Protein AF-A0A3C1SSA0-F1 (afdb_monomer_lite)

Sequence (76 aa):
MTAFQRKRIFYQGGFFILFVFAPVFDLLRFDLIEGHLIVFGRPWTLGLDDYLAGRIDNTAMALNILLRAIAPALLL

Secondary structure (DSSP, 8-state):
--HHHHHHHHHHHHHHHHHHHTTTTTSEEEETTTTEEEETTEEE--SHHHHHTTSS-HHHHHHHHIIIIIHHHHH-

Foldseek 3Di:
DDPVVVVVCVVVVVVVVCVVCCVVQQCWDADPVVGAIGHRNRTQDLCVVCVVVVVDDPVSSVVSCCVRPPVVVVVD

Structure (mmCIF, N/CA/C/O backbone):
data_AF-A0A3C1SSA0-F1
#
_entry.id   AF-A0A3C1SSA0-F1
#
loop_
_atom_site.group_PDB
_atom_site.id
_atom_site.type_symbol
_atom_site.label_atom_id
_atom_site.label_alt_id
_atom_site.label_comp_id
_atom_site.label_asym_id
_atom_site.label_entity_id
_atom_site.label_seq_id
_atom_site.pdbx_PDB_ins_code
_atom_site.Cartn_x
_atom_site.Cartn_y
_atom_site.Cartn_z
_atom_site.occupancy
_atom_site.B_iso_or_equiv
_atom_site.auth_seq_id
_atom_site.auth_comp_id
_atom_site.auth_asym_id
_atom_site.auth_atom_id
_atom_site.pdbx_PDB_model_num
ATOM 1 N N . MET A 1 1 ? -16.766 2.125 31.423 1.00 66.62 1 MET A N 1
ATOM 2 C CA . MET A 1 1 ? -15.672 2.151 30.423 1.00 66.62 1 MET A CA 1
ATOM 3 C C . MET A 1 1 ? -14.993 3.503 30.503 1.00 66.62 1 MET A C 1
ATOM 5 O O . MET A 1 1 ? -15.692 4.509 30.505 1.00 66.62 1 MET A O 1
ATOM 9 N N . THR A 1 2 ? -13.667 3.550 30.599 1.00 91.81 2 THR A N 1
ATOM 10 C CA . THR A 1 2 ? -12.943 4.830 30.573 1.00 91.81 2 THR A CA 1
ATOM 11 C C . THR A 1 2 ? -12.971 5.428 29.164 1.00 91.81 2 THR A C 1
ATOM 13 O O . THR A 1 2 ? -13.117 4.707 28.171 1.00 91.81 2 THR A O 1
ATOM 16 N N . ALA A 1 3 ? -12.790 6.747 29.045 1.00 91.06 3 ALA A N 1
ATOM 17 C CA . ALA A 1 3 ? -12.679 7.405 27.741 1.00 91.06 3 ALA A CA 1
ATOM 18 C C . ALA A 1 3 ? -11.561 6.788 26.872 1.00 91.06 3 ALA A C 1
ATOM 20 O O . ALA A 1 3 ? -11.711 6.663 25.657 1.00 91.06 3 ALA A O 1
ATOM 21 N N . PHE A 1 4 ? -10.474 6.328 27.502 1.00 93.31 4 PHE A N 1
ATOM 22 C CA . PHE A 1 4 ? -9.368 5.636 26.840 1.00 93.31 4 PHE A CA 1
ATOM 23 C C . PHE A 1 4 ? -9.776 4.267 26.270 1.00 93.31 4 PHE A C 1
ATOM 25 O O . PHE A 1 4 ? -9.490 3.969 25.111 1.00 93.31 4 PHE A O 1
ATOM 32 N N . GLN A 1 5 ? -10.517 3.459 27.036 1.00 93.38 5 GLN A N 1
ATOM 33 C CA . GLN A 1 5 ? -11.041 2.171 26.561 1.00 93.38 5 GLN A CA 1
ATOM 34 C C . GLN A 1 5 ? -11.991 2.339 25.368 1.00 93.38 5 GLN A C 1
ATOM 36 O O . GLN A 1 5 ? -11.922 1.565 24.415 1.00 93.38 5 GLN A O 1
ATOM 41 N N . ARG A 1 6 ? -12.842 3.374 25.383 1.00 93.38 6 ARG A N 1
ATOM 42 C CA . ARG A 1 6 ? -13.765 3.664 24.274 1.00 93.38 6 ARG A CA 1
ATOM 43 C C . ARG A 1 6 ? -13.019 4.018 22.985 1.00 93.38 6 ARG A C 1
ATOM 45 O O . ARG A 1 6 ? -13.357 3.489 21.930 1.00 93.38 6 ARG A O 1
ATOM 52 N N . LYS A 1 7 ? -11.982 4.861 23.073 1.00 95.44 7 LYS A N 1
ATOM 53 C CA . LYS A 1 7 ? -11.117 5.187 21.926 1.00 95.44 7 LYS A CA 1
ATOM 54 C C . LYS A 1 7 ? -10.426 3.941 21.373 1.00 95.44 7 LYS A C 1
ATOM 56 O O . LYS A 1 7 ? -10.409 3.747 20.165 1.00 95.44 7 LYS A O 1
ATOM 61 N N . ARG A 1 8 ? -9.904 3.075 22.249 1.00 95.31 8 ARG A N 1
ATOM 62 C CA . ARG A 1 8 ? -9.229 1.836 21.840 1.00 95.31 8 ARG A CA 1
ATOM 63 C C . ARG A 1 8 ? -10.135 0.938 21.002 1.00 95.31 8 ARG A C 1
ATOM 65 O O . ARG A 1 8 ? -9.729 0.517 19.926 1.00 95.31 8 ARG A O 1
ATOM 72 N N . ILE A 1 9 ? -11.352 0.685 21.481 1.00 96.50 9 ILE A N 1
ATOM 73 C CA . ILE A 1 9 ? -12.325 -0.151 20.766 1.00 96.50 9 ILE A CA 1
ATOM 74 C C . ILE A 1 9 ? -12.683 0.478 19.421 1.00 96.50 9 ILE A C 1
ATOM 76 O O . ILE A 1 9 ? -12.747 -0.230 18.423 1.00 96.50 9 ILE A O 1
ATOM 80 N N . PHE A 1 10 ? -12.861 1.800 19.379 1.00 97.31 10 PHE A N 1
ATOM 81 C CA . PHE A 1 10 ? -13.165 2.502 18.137 1.00 97.31 10 PHE A CA 1
ATOM 82 C C . PHE A 1 10 ? -12.055 2.338 17.091 1.00 97.31 10 PHE A C 1
ATOM 84 O O . PHE A 1 10 ? -12.343 1.959 15.962 1.00 97.31 10 PHE A O 1
ATOM 91 N N . TYR A 1 11 ? -10.789 2.548 17.464 1.00 96.88 11 TYR A N 1
ATOM 92 C CA . TYR A 1 11 ? -9.668 2.384 16.533 1.00 96.88 11 TYR A CA 1
ATOM 93 C C . TYR A 1 11 ? -9.464 0.933 16.098 1.00 96.88 11 TYR A C 1
ATOM 95 O O . TYR A 1 11 ? -9.242 0.681 14.919 1.00 96.88 11 TYR A O 1
ATOM 103 N N . GLN A 1 12 ? -9.564 -0.025 17.022 1.00 96.94 12 GLN A N 1
ATOM 104 C CA . GLN A 1 12 ? -9.417 -1.445 16.692 1.00 96.94 12 GLN A CA 1
ATOM 105 C C . GLN A 1 12 ? -10.547 -1.920 15.774 1.00 96.94 12 GLN A C 1
ATOM 107 O O . GLN A 1 12 ? -10.283 -2.514 14.734 1.00 96.94 12 GLN A O 1
ATOM 112 N N . GLY A 1 13 ? -11.798 -1.616 16.126 1.00 98.19 13 GLY A N 1
ATOM 113 C CA . GLY A 1 13 ? -12.958 -1.955 15.306 1.00 98.19 13 GLY A CA 1
ATOM 114 C C . GLY A 1 13 ? -12.911 -1.271 13.943 1.00 98.19 13 GLY A C 1
ATOM 115 O O . GLY A 1 13 ? -13.103 -1.929 12.928 1.00 98.19 13 GLY A O 1
ATOM 116 N N . GLY A 1 14 ? -12.573 0.020 13.908 1.00 97.56 14 GLY A N 1
ATOM 117 C CA . GLY A 1 14 ? -12.388 0.775 12.671 1.00 97.56 14 GLY A CA 1
ATOM 118 C C . GLY A 1 14 ? -11.306 0.174 11.775 1.00 97.56 14 GLY A C 1
ATOM 119 O O . GLY A 1 14 ? -11.544 -0.000 10.586 1.00 97.56 14 GLY A O 1
ATOM 120 N N . PHE A 1 15 ? -10.161 -0.219 12.340 1.00 97.19 15 PHE A N 1
ATOM 121 C CA . PHE A 1 15 ? -9.103 -0.910 11.602 1.00 97.19 15 PHE A CA 1
ATOM 122 C C . PHE A 1 15 ? -9.601 -2.218 10.981 1.00 97.19 15 PHE A C 1
ATOM 124 O O . PHE A 1 15 ? -9.414 -2.426 9.788 1.00 97.19 15 PHE A O 1
ATOM 131 N N . PHE A 1 16 ? -10.270 -3.080 11.754 1.00 97.62 16 PHE A N 1
ATOM 132 C CA . PHE A 1 16 ? -10.771 -4.354 11.228 1.00 97.62 16 PHE A CA 1
ATOM 133 C C . PHE A 1 16 ? -11.854 -4.166 10.168 1.00 97.62 16 PHE A C 1
ATOM 135 O O . PHE A 1 16 ? -11.827 -4.857 9.155 1.00 97.62 16 PHE A O 1
ATOM 142 N N . ILE A 1 17 ? -12.774 -3.218 10.367 1.00 97.31 17 ILE A N 1
ATOM 143 C CA . ILE A 1 17 ? -13.787 -2.867 9.366 1.00 97.31 17 ILE A CA 1
ATOM 144 C C . ILE A 1 17 ? -13.092 -2.413 8.079 1.00 97.31 17 ILE A C 1
ATOM 146 O O . ILE A 1 17 ? -13.340 -2.988 7.023 1.00 97.31 17 ILE A O 1
ATOM 150 N N . LEU A 1 18 ? -12.176 -1.444 8.163 1.00 96.62 18 LEU A N 1
ATOM 151 C CA . LEU A 1 18 ? -11.427 -0.964 7.000 1.00 96.62 18 LEU A CA 1
ATOM 152 C C . LEU A 1 18 ? -10.660 -2.093 6.315 1.00 96.62 18 LEU A C 1
ATOM 154 O O . LEU A 1 18 ? -10.709 -2.188 5.099 1.00 96.62 18 LEU A 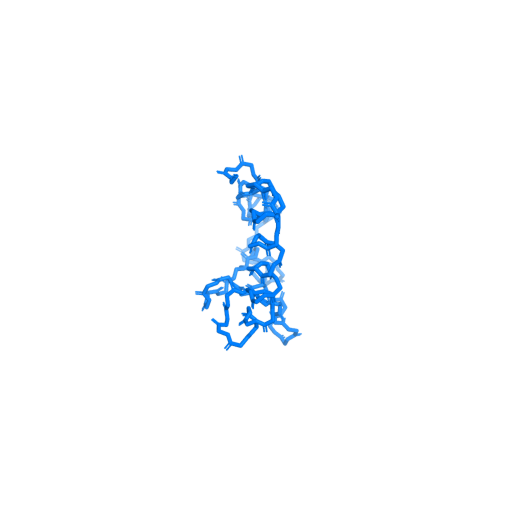O 1
ATOM 158 N N . PHE A 1 19 ? -10.002 -2.969 7.071 1.00 95.75 19 PHE A N 1
ATOM 159 C CA . PHE A 1 19 ? -9.218 -4.073 6.525 1.00 95.75 19 PHE A CA 1
ATOM 160 C C . PHE A 1 19 ? -10.081 -5.109 5.792 1.00 95.75 19 PHE A C 1
ATOM 162 O O . PHE A 1 19 ? -9.741 -5.517 4.687 1.00 95.75 19 PHE A O 1
ATOM 169 N N . VAL A 1 20 ? -11.218 -5.508 6.370 1.00 96.81 20 VAL A N 1
ATOM 170 C CA . VAL A 1 20 ? -12.151 -6.459 5.740 1.00 96.81 20 VAL A CA 1
ATOM 171 C C . VAL A 1 20 ? -12.748 -5.880 4.457 1.00 96.81 20 VAL A C 1
ATOM 173 O O . VAL A 1 20 ? -12.892 -6.590 3.464 1.00 96.81 20 VAL A O 1
ATOM 176 N N . PHE A 1 21 ? -13.073 -4.587 4.459 1.00 97.19 21 PHE A N 1
ATOM 177 C CA . PHE A 1 21 ? -13.664 -3.912 3.305 1.00 97.19 21 PHE A CA 1
ATOM 178 C C . PHE A 1 21 ? -12.636 -3.383 2.294 1.00 97.19 21 PHE A C 1
ATOM 180 O O . PHE A 1 21 ? -13.010 -3.074 1.162 1.00 97.19 21 PHE A O 1
ATOM 187 N N . ALA A 1 22 ? -11.353 -3.312 2.654 1.00 96.69 22 ALA A N 1
ATOM 188 C CA . ALA A 1 22 ? -10.293 -2.793 1.797 1.00 96.69 22 ALA A CA 1
ATOM 189 C C . ALA A 1 22 ? -10.218 -3.465 0.417 1.00 96.69 22 ALA A C 1
ATOM 191 O O . ALA A 1 22 ? -10.191 -2.725 -0.566 1.00 96.69 22 ALA A O 1
ATOM 192 N N . PRO A 1 23 ? -10.231 -4.807 0.286 1.00 94.19 23 PRO A N 1
ATOM 193 C CA . PRO A 1 23 ? -10.205 -5.438 -1.030 1.00 94.19 23 PRO A CA 1
ATOM 194 C C . PRO A 1 23 ? -11.532 -5.315 -1.788 1.00 94.19 23 PRO A C 1
ATOM 196 O O . PRO A 1 23 ? -11.519 -5.310 -3.011 1.00 94.19 23 PRO A O 1
ATOM 199 N N . VAL A 1 24 ? -12.667 -5.200 -1.088 1.00 95.88 24 VAL A N 1
ATOM 200 C CA . VAL A 1 24 ? -14.003 -5.117 -1.709 1.00 95.88 24 VAL A CA 1
ATOM 201 C C . VAL A 1 24 ? -14.205 -3.781 -2.424 1.00 95.88 24 VAL A C 1
ATOM 203 O O . VAL A 1 24 ? -14.823 -3.738 -3.482 1.00 95.88 24 VAL A O 1
ATOM 206 N N . PHE A 1 25 ? -13.683 -2.697 -1.849 1.00 96.38 25 PHE A N 1
ATOM 207 C CA . PHE A 1 25 ? -13.787 -1.345 -2.408 1.00 96.38 25 PHE A CA 1
ATOM 208 C C . PHE A 1 25 ? -12.480 -0.846 -3.034 1.00 96.38 25 PHE A C 1
ATOM 210 O O . PHE A 1 25 ? -12.304 0.361 -3.187 1.00 96.38 25 PHE A O 1
ATOM 217 N N . ASP A 1 26 ? -11.539 -1.746 -3.335 1.00 95.31 26 ASP A N 1
ATOM 218 C CA . ASP A 1 26 ? -10.227 -1.402 -3.895 1.00 95.31 26 ASP A CA 1
ATOM 219 C C . ASP A 1 26 ? -9.450 -0.337 -3.082 1.00 95.31 26 ASP A C 1
ATOM 221 O O . ASP A 1 26 ? -8.641 0.415 -3.624 1.00 95.31 26 ASP A O 1
ATOM 225 N N . LEU A 1 27 ? -9.668 -0.244 -1.764 1.00 95.69 27 LEU A N 1
ATOM 226 C CA . LEU A 1 27 ? -8.978 0.740 -0.918 1.00 95.69 27 LEU A CA 1
ATOM 227 C C . LEU A 1 27 ? -7.492 0.407 -0.800 1.00 95.69 27 LEU A C 1
ATOM 229 O O . LEU A 1 27 ? -6.647 1.293 -0.907 1.00 95.69 27 LEU A O 1
ATOM 233 N N . LEU A 1 28 ? -7.196 -0.871 -0.565 1.00 95.75 28 LEU A N 1
ATOM 234 C CA . LEU A 1 28 ? -5.844 -1.395 -0.455 1.00 95.75 28 LEU A CA 1
ATOM 235 C C . LEU A 1 28 ? -5.864 -2.900 -0.738 1.00 95.75 28 LEU A C 1
ATOM 237 O O . LEU A 1 28 ? -6.304 -3.682 0.107 1.00 95.75 28 LEU A O 1
ATOM 241 N N . ARG A 1 29 ? -5.391 -3.317 -1.916 1.00 94.81 29 ARG A N 1
ATOM 242 C CA . ARG A 1 29 ? -5.200 -4.741 -2.244 1.00 94.81 29 ARG A CA 1
ATOM 243 C C . ARG A 1 29 ? -3.982 -4.953 -3.121 1.00 94.81 29 ARG A C 1
ATOM 245 O O . ARG A 1 29 ? -3.627 -4.076 -3.894 1.00 94.81 29 ARG A O 1
ATOM 252 N N . PHE A 1 30 ? -3.365 -6.123 -3.029 1.00 94.06 30 PHE A N 1
ATOM 253 C CA . PHE A 1 30 ? -2.347 -6.538 -3.989 1.00 94.06 30 PHE A CA 1
ATOM 254 C C . PHE A 1 30 ? -3.008 -7.343 -5.108 1.00 94.06 30 PHE A C 1
ATOM 256 O O . PHE A 1 30 ? -3.737 -8.296 -4.825 1.00 94.06 30 PHE A O 1
ATOM 263 N N . ASP A 1 31 ? -2.775 -6.951 -6.357 1.00 92.56 31 ASP A N 1
ATOM 264 C CA . ASP A 1 31 ? -3.228 -7.700 -7.520 1.00 92.56 31 ASP A CA 1
ATOM 265 C C . ASP A 1 31 ? -2.190 -8.770 -7.880 1.00 92.56 31 ASP A C 1
ATOM 267 O O . ASP A 1 31 ? -1.050 -8.468 -8.232 1.00 92.56 31 ASP A O 1
ATOM 271 N N . LEU A 1 32 ? -2.578 -10.039 -7.751 1.00 90.81 32 LEU A N 1
ATOM 272 C CA . LEU A 1 32 ? -1.697 -11.178 -8.022 1.00 90.81 32 LEU A CA 1
ATOM 273 C C . LEU A 1 32 ? -1.507 -11.441 -9.521 1.00 90.81 32 LEU A C 1
ATOM 275 O O . LEU A 1 32 ? -0.561 -12.134 -9.884 1.00 90.81 32 LEU A O 1
ATOM 279 N N . ILE A 1 33 ? -2.401 -10.933 -10.373 1.00 91.62 33 ILE A N 1
ATOM 280 C CA . ILE A 1 33 ? -2.341 -11.128 -11.823 1.00 91.62 33 ILE A CA 1
ATOM 281 C C . ILE A 1 33 ? -1.405 -10.084 -12.427 1.00 91.62 33 ILE A C 1
ATOM 283 O O . ILE A 1 33 ? -0.491 -10.428 -13.171 1.00 91.62 33 ILE A O 1
ATOM 287 N N . GLU A 1 34 ? -1.617 -8.816 -12.077 1.00 89.12 34 GLU A N 1
ATOM 288 C CA . GLU A 1 34 ? -0.854 -7.692 -12.630 1.00 89.12 34 GLU A CA 1
ATOM 289 C C . GLU A 1 34 ? 0.373 -7.314 -11.780 1.00 89.12 34 GLU A C 1
ATOM 291 O O . GLU A 1 34 ? 1.157 -6.450 -12.167 1.00 89.12 34 GLU A O 1
ATOM 296 N N . GLY A 1 35 ? 0.559 -7.947 -10.618 1.00 89.81 35 GLY A N 1
ATOM 297 C CA . GLY A 1 35 ? 1.783 -7.854 -9.818 1.00 89.81 35 GLY A CA 1
ATOM 298 C C . GLY A 1 35 ? 2.023 -6.501 -9.144 1.00 89.81 35 GLY A C 1
ATOM 299 O O . GLY A 1 35 ? 3.170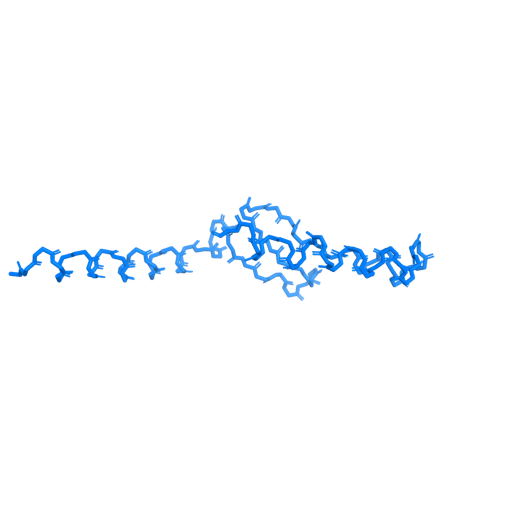 -6.159 -8.855 1.00 89.81 35 GLY A O 1
ATOM 300 N N . HIS A 1 36 ? 0.975 -5.720 -8.881 1.00 92.25 36 HIS A N 1
ATOM 301 C CA . HIS A 1 36 ? 1.097 -4.404 -8.258 1.00 92.25 36 HIS A CA 1
ATOM 302 C C . HIS A 1 36 ? 0.062 -4.166 -7.158 1.00 92.25 36 HIS A C 1
ATOM 304 O O . HIS A 1 36 ? -0.925 -4.883 -7.008 1.00 92.25 36 HIS A O 1
ATOM 310 N N . LEU A 1 37 ? 0.308 -3.134 -6.354 1.00 94.19 37 LEU A N 1
ATOM 311 C CA . LEU A 1 37 ? -0.604 -2.716 -5.298 1.00 94.19 37 LEU A CA 1
ATOM 312 C C . LEU A 1 37 ? -1.671 -1.787 -5.879 1.00 94.19 37 LEU A C 1
ATOM 314 O O . LEU A 1 37 ? -1.354 -0.897 -6.654 1.00 94.19 37 LEU A O 1
ATOM 318 N N . ILE A 1 38 ? -2.919 -1.943 -5.471 1.00 95.06 38 ILE A N 1
ATOM 319 C CA . ILE A 1 38 ? -3.998 -0.994 -5.730 1.00 95.06 38 ILE A CA 1
ATOM 320 C C . ILE A 1 38 ? -4.206 -0.172 -4.465 1.00 95.06 38 ILE A C 1
ATOM 322 O O . ILE A 1 38 ? -4.384 -0.730 -3.380 1.00 95.06 38 ILE A O 1
ATOM 326 N N . VAL A 1 39 ? -4.188 1.149 -4.617 1.00 95.38 39 VAL A N 1
ATOM 327 C CA . VAL A 1 39 ? -4.415 2.119 -3.544 1.00 95.38 39 VAL A CA 1
ATOM 328 C C . VAL A 1 39 ? -5.538 3.049 -3.990 1.00 95.38 39 VAL A C 1
ATOM 330 O O . VAL A 1 39 ? -5.407 3.742 -4.998 1.00 95.38 39 VAL A O 1
ATOM 333 N N . PHE A 1 40 ? -6.659 3.045 -3.267 1.00 95.69 40 PHE A N 1
ATOM 334 C CA . PHE A 1 40 ? -7.870 3.808 -3.607 1.00 95.69 40 PHE A CA 1
ATOM 335 C C . PHE A 1 40 ? -8.327 3.634 -5.072 1.00 95.69 40 PHE A C 1
ATOM 337 O O . PHE A 1 40 ? -8.603 4.607 -5.776 1.00 95.69 40 PHE A O 1
ATOM 344 N N . GLY A 1 41 ? -8.364 2.391 -5.556 1.00 94.62 41 GLY A N 1
ATOM 345 C CA . GLY A 1 41 ? -8.783 2.045 -6.918 1.00 94.62 41 GLY A CA 1
ATOM 346 C C . GLY A 1 41 ? -7.780 2.423 -8.008 1.00 94.62 41 GLY A C 1
ATOM 347 O O . GLY A 1 41 ? -8.095 2.317 -9.193 1.00 94.62 41 GLY A O 1
ATOM 348 N N . ARG A 1 42 ? -6.580 2.891 -7.644 1.00 95.06 42 ARG A N 1
ATOM 349 C CA . ARG A 1 42 ? -5.521 3.247 -8.593 1.00 95.06 42 ARG A CA 1
ATOM 350 C C . ARG A 1 42 ? -4.362 2.254 -8.512 1.00 95.06 42 ARG A C 1
ATOM 352 O O . ARG A 1 42 ? -3.939 1.927 -7.402 1.00 95.06 42 ARG A O 1
ATOM 359 N N . PRO A 1 43 ? -3.812 1.821 -9.658 1.00 94.88 43 PRO A N 1
ATOM 360 C CA . PRO A 1 43 ? -2.612 1.003 -9.674 1.00 94.88 43 PRO A CA 1
ATOM 361 C C . PRO A 1 43 ? -1.425 1.822 -9.155 1.00 94.88 43 PRO A C 1
ATOM 363 O O . PRO A 1 43 ? -1.108 2.901 -9.660 1.00 94.88 43 PRO A O 1
ATOM 366 N N . TRP A 1 44 ? -0.765 1.300 -8.132 1.00 94.88 44 TRP A N 1
ATOM 367 C CA . TRP A 1 44 ? 0.455 1.827 -7.545 1.00 94.88 44 TRP A CA 1
ATOM 368 C C . TRP A 1 44 ? 1.633 0.977 -8.019 1.00 94.88 44 TRP A C 1
ATOM 370 O O . TRP A 1 44 ? 1.932 -0.083 -7.463 1.00 94.88 44 TRP A O 1
ATOM 380 N N . THR A 1 45 ? 2.308 1.441 -9.072 1.00 94.19 45 THR A N 1
ATOM 381 C CA . THR A 1 45 ? 3.398 0.703 -9.721 1.00 94.19 45 THR A CA 1
ATOM 382 C C . THR A 1 45 ? 4.756 1.361 -9.489 1.00 94.19 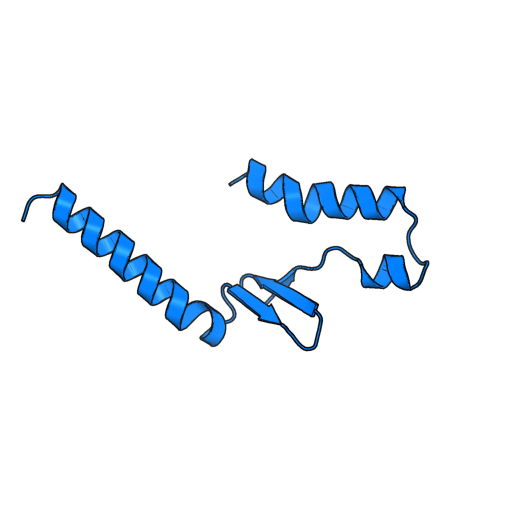45 THR A C 1
ATOM 384 O O . THR A 1 45 ? 4.902 2.588 -9.481 1.00 94.19 45 THR A O 1
ATOM 387 N N . LEU A 1 46 ? 5.793 0.529 -9.368 1.00 92.94 46 LEU A N 1
ATOM 388 C CA . LEU A 1 46 ? 7.186 0.982 -9.275 1.00 92.94 46 LEU A CA 1
ATOM 389 C C . LEU A 1 46 ? 7.821 1.260 -10.649 1.00 92.94 46 LEU A C 1
ATOM 391 O O . LEU A 1 46 ? 8.971 1.677 -10.711 1.00 92.94 46 LEU A O 1
ATOM 395 N N . GLY A 1 47 ? 7.096 1.034 -11.750 1.00 92.56 47 GLY A N 1
ATOM 396 C CA . GLY A 1 47 ? 7.648 1.131 -13.107 1.00 92.56 47 GLY A CA 1
ATOM 397 C C . GLY A 1 47 ? 8.555 -0.045 -13.489 1.00 92.56 47 GLY A C 1
ATOM 398 O O . GLY A 1 47 ? 9.401 0.097 -14.368 1.00 92.56 47 GLY A O 1
ATOM 399 N N . LEU A 1 48 ? 8.394 -1.202 -12.833 1.00 91.69 48 LEU A N 1
ATOM 400 C CA . LEU A 1 48 ? 9.197 -2.393 -13.118 1.00 91.69 48 LEU A CA 1
ATOM 401 C C . LEU A 1 48 ? 9.002 -2.881 -14.561 1.00 91.69 48 LEU A C 1
ATOM 403 O O . LEU A 1 48 ? 9.966 -3.311 -15.181 1.00 91.69 48 LEU A O 1
ATOM 407 N N . ASP A 1 49 ? 7.800 -2.747 -15.122 1.00 92.31 49 ASP A N 1
ATOM 408 C CA . ASP A 1 49 ? 7.516 -3.152 -16.505 1.00 92.31 49 ASP A CA 1
ATOM 409 C C . ASP A 1 49 ? 8.336 -2.359 -17.528 1.00 92.31 49 ASP A C 1
ATOM 411 O O . ASP A 1 49 ? 8.808 -2.914 -18.520 1.00 92.31 49 ASP A O 1
ATOM 415 N N . ASP A 1 50 ? 8.543 -1.061 -17.285 1.00 94.62 50 ASP A N 1
ATOM 416 C CA . ASP A 1 50 ? 9.387 -0.213 -18.131 1.00 94.62 50 ASP A CA 1
ATOM 417 C C . ASP A 1 50 ? 10.860 -0.594 -18.009 1.00 94.62 50 ASP A C 1
ATOM 419 O O . ASP A 1 50 ? 11.583 -0.597 -19.007 1.00 94.62 50 ASP A O 1
ATOM 423 N N . TYR A 1 51 ? 11.296 -0.951 -16.800 1.00 95.50 51 TYR A N 1
ATOM 424 C CA . TYR A 1 51 ? 12.658 -1.405 -16.548 1.00 95.50 51 TYR A CA 1
ATOM 425 C C . TYR A 1 51 ? 12.934 -2.755 -17.220 1.00 95.50 51 TYR A C 1
ATOM 427 O O . TYR A 1 51 ? 13.910 -2.895 -17.953 1.00 95.50 51 TYR A O 1
ATOM 435 N N . LEU A 1 52 ? 12.038 -3.732 -17.046 1.00 94.19 52 LEU A N 1
ATOM 436 C CA . LEU A 1 52 ? 12.149 -5.060 -17.655 1.00 94.19 52 LEU A CA 1
ATOM 437 C C . LEU A 1 52 ? 12.071 -5.010 -19.183 1.00 94.19 52 LEU A C 1
ATOM 439 O O . LEU A 1 52 ? 12.728 -5.797 -19.859 1.00 94.19 52 LEU A O 1
ATOM 443 N N . ALA A 1 53 ? 11.309 -4.067 -19.736 1.00 96.62 53 ALA A N 1
ATOM 444 C CA . ALA A 1 53 ? 11.252 -3.836 -21.173 1.00 96.62 53 ALA A CA 1
ATOM 445 C C . ALA A 1 53 ? 12.439 -3.021 -21.725 1.00 96.62 53 ALA A C 1
ATOM 447 O O . ALA A 1 53 ? 12.450 -2.707 -22.915 1.00 96.62 53 ALA A O 1
ATOM 448 N N . GLY A 1 54 ? 13.408 -2.638 -20.885 1.00 96.56 54 GLY A N 1
ATOM 449 C CA . GLY A 1 54 ? 14.581 -1.859 -21.290 1.00 96.56 54 GLY A CA 1
ATOM 450 C C . GLY A 1 54 ? 14.266 -0.422 -21.716 1.00 96.56 54 GLY A C 1
ATOM 451 O O . GLY A 1 54 ? 15.067 0.195 -22.414 1.00 96.56 54 GLY A O 1
ATOM 452 N N . ARG A 1 55 ? 13.101 0.119 -21.329 1.00 97.62 55 ARG A N 1
ATOM 453 C CA . ARG A 1 55 ? 12.688 1.500 -21.639 1.00 97.62 55 AR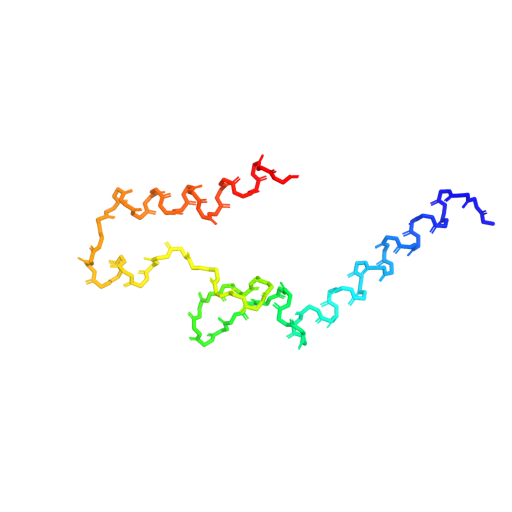G A CA 1
ATOM 454 C C . ARG A 1 55 ? 13.303 2.528 -20.693 1.00 97.62 55 ARG A C 1
ATOM 456 O O . ARG A 1 55 ? 13.375 3.702 -21.046 1.00 97.62 55 ARG A O 1
ATOM 463 N N . ILE A 1 56 ? 13.726 2.098 -19.505 1.00 97.62 56 ILE A N 1
ATOM 464 C CA . ILE A 1 56 ? 14.396 2.936 -18.506 1.00 97.62 56 ILE A CA 1
ATOM 465 C C . ILE A 1 56 ? 15.670 2.258 -18.005 1.00 97.62 56 ILE A C 1
ATOM 467 O O . ILE A 1 56 ? 15.774 1.033 -18.003 1.00 97.62 56 ILE A O 1
ATOM 471 N N . ASP A 1 57 ? 16.635 3.065 -17.575 1.00 97.56 57 ASP A N 1
ATOM 472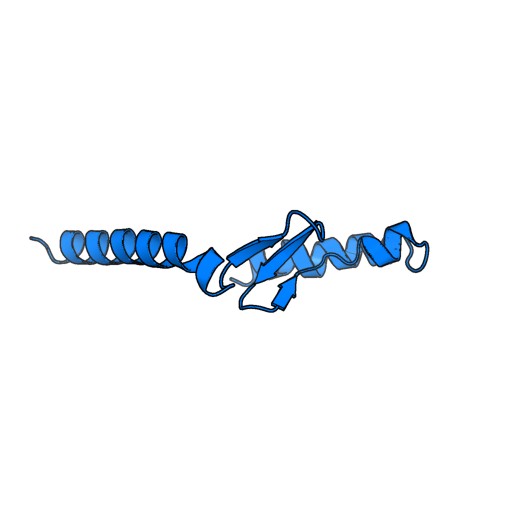 C CA . ASP A 1 57 ? 17.910 2.589 -17.050 1.00 97.56 57 ASP A CA 1
ATOM 473 C C . ASP A 1 57 ? 17.858 2.317 -15.534 1.00 97.56 57 ASP A C 1
ATOM 475 O O . ASP A 1 57 ? 16.857 2.555 -14.846 1.00 97.56 57 ASP A O 1
ATOM 479 N N . ASN A 1 58 ? 18.973 1.819 -14.993 1.00 97.50 58 ASN A N 1
ATOM 480 C CA . ASN A 1 58 ? 19.104 1.510 -13.566 1.00 97.50 58 ASN A CA 1
ATOM 481 C C . ASN A 1 58 ? 18.902 2.753 -12.685 1.00 97.50 58 ASN A C 1
ATOM 483 O O . ASN A 1 58 ? 18.337 2.652 -11.596 1.00 97.50 58 ASN A O 1
ATOM 487 N N . THR A 1 59 ? 19.359 3.921 -13.148 1.00 97.88 59 THR A N 1
ATOM 488 C CA . THR A 1 59 ? 19.252 5.185 -12.409 1.00 97.88 59 THR A CA 1
ATOM 489 C C . THR A 1 59 ? 17.794 5.606 -12.270 1.00 97.88 59 THR A C 1
ATOM 491 O O . THR A 1 59 ? 17.335 5.905 -11.167 1.00 97.88 59 THR A O 1
ATOM 494 N N . ALA A 1 60 ? 17.037 5.572 -13.367 1.00 97.44 60 ALA A N 1
ATOM 495 C CA . ALA A 1 60 ? 15.612 5.863 -13.373 1.00 97.44 60 ALA A CA 1
ATOM 496 C C . ALA A 1 60 ? 14.820 4.865 -12.514 1.00 97.44 60 ALA A C 1
ATOM 498 O O . ALA A 1 60 ? 13.936 5.276 -11.762 1.00 97.44 60 ALA A O 1
ATOM 499 N N . MET A 1 61 ? 15.165 3.572 -12.550 1.00 97.50 61 MET A N 1
ATOM 500 C CA . MET A 1 61 ? 14.529 2.570 -11.688 1.00 97.50 61 MET A CA 1
ATOM 501 C C . MET A 1 61 ? 14.807 2.826 -10.198 1.00 97.50 61 MET A C 1
ATOM 503 O O . MET A 1 61 ? 13.889 2.774 -9.377 1.00 97.50 61 MET A O 1
ATOM 507 N N . ALA A 1 62 ? 16.048 3.163 -9.835 1.00 97.31 62 ALA A N 1
ATOM 508 C CA . ALA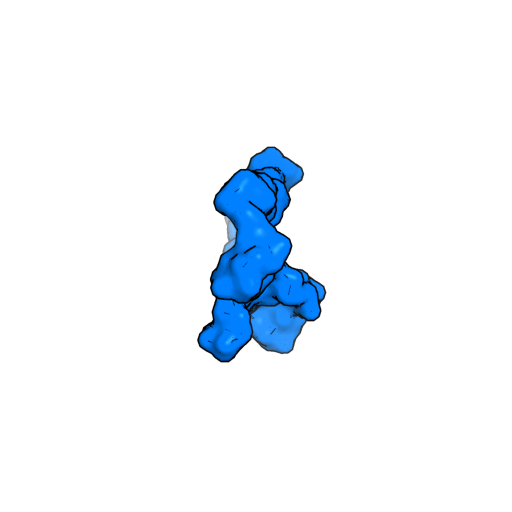 A 1 62 ? 16.402 3.509 -8.459 1.00 97.31 62 ALA A CA 1
ATOM 509 C C . ALA A 1 62 ? 15.623 4.739 -7.960 1.00 97.31 62 ALA A C 1
ATOM 511 O O . ALA A 1 62 ? 15.099 4.732 -6.843 1.00 97.31 62 ALA A O 1
ATOM 512 N N . LEU A 1 63 ? 15.483 5.766 -8.805 1.00 97.50 63 LEU A N 1
ATOM 513 C CA . LEU A 1 63 ? 14.666 6.942 -8.500 1.00 97.50 63 LEU A CA 1
ATOM 514 C C . LEU A 1 63 ? 13.184 6.588 -8.349 1.00 97.50 63 LEU A C 1
ATOM 516 O O . LEU A 1 63 ? 12.546 7.065 -7.414 1.00 97.50 63 LEU A O 1
ATOM 520 N N . ASN A 1 64 ? 12.634 5.723 -9.206 1.00 96.44 64 ASN A N 1
ATOM 521 C CA . ASN A 1 64 ? 11.256 5.257 -9.060 1.00 96.44 64 ASN A CA 1
ATOM 522 C C . ASN A 1 64 ? 11.030 4.561 -7.713 1.00 96.44 64 ASN A C 1
ATOM 524 O O . ASN A 1 64 ? 10.039 4.852 -7.049 1.00 96.44 64 ASN A O 1
ATOM 528 N N . ILE A 1 65 ? 11.943 3.692 -7.272 1.00 95.00 65 ILE A N 1
ATOM 529 C CA . ILE A 1 65 ? 11.844 3.050 -5.951 1.00 95.00 65 ILE A CA 1
ATOM 530 C C . ILE A 1 65 ? 11.885 4.106 -4.841 1.00 95.00 65 ILE A C 1
ATOM 532 O O . ILE A 1 65 ? 11.023 4.111 -3.959 1.00 95.00 65 ILE A O 1
ATOM 536 N N . LEU A 1 66 ? 12.848 5.029 -4.893 1.00 96.62 66 LEU A N 1
ATOM 537 C CA . LEU A 1 66 ? 12.988 6.082 -3.888 1.00 96.62 66 LEU A CA 1
ATOM 538 C C . LEU A 1 66 ? 11.715 6.934 -3.784 1.00 96.62 66 LEU A C 1
ATOM 540 O O . LEU A 1 66 ? 11.215 7.179 -2.689 1.00 96.62 66 LEU A O 1
ATOM 544 N N . LEU A 1 67 ? 11.163 7.352 -4.920 1.00 95.69 67 LEU A N 1
ATOM 545 C CA . LEU A 1 67 ? 10.028 8.269 -4.972 1.00 95.69 67 LEU A CA 1
ATOM 546 C C . LEU A 1 67 ? 8.678 7.581 -4.751 1.00 95.69 67 LEU A C 1
ATOM 548 O O . LEU A 1 67 ? 7.771 8.199 -4.202 1.00 95.69 67 LEU A O 1
ATOM 552 N N . ARG A 1 68 ? 8.515 6.324 -5.177 1.00 93.75 68 ARG A N 1
ATOM 553 C CA . ARG A 1 68 ? 7.216 5.629 -5.159 1.00 93.75 68 ARG A CA 1
ATOM 554 C C . ARG A 1 68 ? 7.075 4.600 -4.042 1.00 93.75 68 ARG A C 1
ATOM 556 O O . ARG A 1 68 ? 5.948 4.235 -3.734 1.00 93.75 68 ARG A O 1
ATOM 563 N N . ALA A 1 69 ? 8.161 4.130 -3.430 1.00 92.56 69 ALA A N 1
ATOM 564 C CA . ALA A 1 69 ? 8.095 3.245 -2.262 1.00 92.56 69 ALA A CA 1
ATOM 565 C C . ALA A 1 69 ? 8.550 3.938 -0.971 1.00 92.56 69 ALA A C 1
ATOM 567 O O . ALA A 1 69 ? 7.881 3.807 0.050 1.00 92.56 69 ALA A O 1
ATOM 568 N N . ILE A 1 70 ? 9.656 4.692 -1.005 1.00 94.44 70 ILE A N 1
ATOM 569 C CA . ILE A 1 70 ? 10.254 5.260 0.217 1.00 94.44 70 ILE A CA 1
ATOM 570 C C . ILE A 1 70 ? 9.639 6.615 0.580 1.00 94.44 70 ILE A C 1
ATOM 572 O O . ILE A 1 70 ? 9.198 6.800 1.711 1.00 94.44 70 ILE A O 1
ATOM 576 N N . ALA A 1 71 ? 9.579 7.561 -0.361 1.00 95.69 71 ALA A N 1
ATOM 577 C CA . ALA A 1 71 ? 9.086 8.912 -0.086 1.00 95.69 71 ALA A CA 1
ATOM 578 C C . ALA A 1 71 ? 7.673 8.961 0.541 1.00 95.69 71 ALA A C 1
ATOM 580 O O . ALA A 1 71 ? 7.504 9.706 1.504 1.00 95.69 71 ALA A O 1
ATOM 581 N N . PRO A 1 72 ? 6.677 8.157 0.109 1.00 91.31 72 PRO A N 1
ATOM 582 C CA . PRO A 1 72 ? 5.361 8.141 0.749 1.00 91.31 72 PRO A CA 1
ATOM 583 C C . PRO A 1 72 ? 5.425 7.734 2.224 1.00 91.31 72 PRO A C 1
ATOM 585 O O . PRO A 1 72 ? 4.725 8.314 3.042 1.00 91.31 72 PRO A O 1
ATOM 588 N N . ALA A 1 73 ? 6.289 6.776 2.578 1.00 89.94 73 ALA A N 1
ATOM 589 C CA . ALA A 1 73 ? 6.440 6.312 3.956 1.00 89.94 73 ALA A CA 1
ATOM 590 C C . ALA A 1 73 ? 7.104 7.352 4.874 1.00 89.94 73 ALA A C 1
ATOM 592 O O . ALA A 1 73 ? 6.922 7.291 6.084 1.00 89.94 73 ALA A O 1
ATOM 593 N N . LEU A 1 74 ? 7.875 8.290 4.316 1.00 93.25 74 LEU A N 1
ATOM 594 C CA . LEU A 1 74 ? 8.501 9.383 5.068 1.00 93.25 74 LEU A CA 1
ATOM 595 C C . LEU A 1 74 ? 7.599 10.617 5.211 1.00 93.25 74 LEU A C 1
ATOM 597 O O . LEU A 1 74 ? 7.860 11.457 6.068 1.00 93.25 74 LEU A O 1
ATOM 601 N N . LEU A 1 75 ? 6.594 10.760 4.342 1.00 89.38 75 LEU A N 1
ATOM 602 C CA . LEU A 1 75 ? 5.715 11.933 4.276 1.00 89.38 75 LEU A CA 1
ATOM 603 C C . LEU A 1 75 ? 4.355 11.730 4.969 1.00 89.38 75 LEU A C 1
ATOM 605 O O . LEU A 1 75 ? 3.614 12.703 5.113 1.00 89.38 75 LEU A O 1
ATOM 609 N N . LEU A 1 76 ? 4.029 10.494 5.362 1.00 81.38 76 LEU A N 1
ATOM 610 C CA . LEU A 1 76 ? 2.837 10.111 6.132 1.00 81.38 76 LEU A CA 1
ATOM 611 C C . LEU A 1 76 ? 3.138 10.061 7.634 1.00 81.38 76 LEU A C 1
ATOM 613 O O . LEU A 1 76 ? 2.242 10.468 8.408 1.00 81.38 76 LEU A O 1
#

pLDDT: mean 94.36, std 4.21, range [66.62, 98.19]

Radius of gyration: 17.69 Å; chains: 1; bounding box: 35×23×52 Å